Protein AF-A0A7R9V0V0-F1 (afdb_monomer_lite)

Foldseek 3Di:
DVVPDAAEDEAQDDDDPVVCVVCVVVRYHYDDHHALVPCLVVPLVDAAQEAEDEDDVNCVSNVVVCCVSHVNHDYHYHDDPVVVVVVVVVVVVVPPPPPPPPPPPPDDDDDDD

pLDDT: mean 75.21, std 15.31, range [38.81, 93.12]

Organism: NCBI:txid1486919

Secondary structure (DSSP, 8-state):
-TTS--EEE--SSPPPHHHHHHHHHTTEEEPPP--TTTHHHHHTTS--SEEEEESHHHHHHHHHHHHHH-TT-EEEEE---HHHHHHHHHHHHHHS-----TT----------

Radius of gyration: 23.69 Å; chains: 1; bounding box: 32×33×87 Å

Sequence (113 aa):
GEAGWSVDFQPLWPSDAQYVWQLAAAGVTPLQPGYPASWQADMRAADYALIFVARRYTFEVVADNVRAAWPRARVVYDTVDVHFLREARVAMMAAAPKVVDADTVLPGQGTDE

Structure (mmCIF, N/CA/C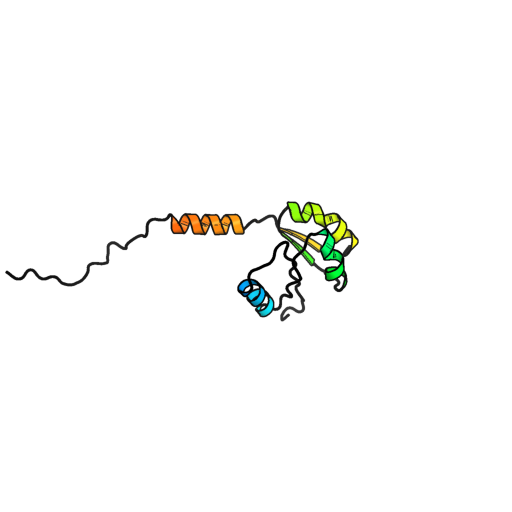/O backbone):
data_AF-A0A7R9V0V0-F1
#
_entry.id   AF-A0A7R9V0V0-F1
#
loop_
_atom_site.group_PDB
_atom_site.id
_atom_site.type_symbol
_atom_site.label_atom_id
_atom_site.label_alt_id
_atom_site.label_comp_id
_atom_site.label_asym_id
_atom_site.label_entity_id
_atom_site.label_seq_id
_atom_site.pdbx_PDB_ins_code
_atom_site.Cartn_x
_atom_site.Cartn_y
_atom_site.Cartn_z
_atom_site.occupancy
_atom_site.B_iso_or_equiv
_atom_site.auth_seq_id
_atom_site.auth_comp_id
_atom_site.auth_asym_id
_atom_site.auth_atom_id
_atom_site.pdbx_PDB_model_num
ATOM 1 N N . GLY A 1 1 ? -15.986 3.593 -4.769 1.00 50.88 1 GLY A N 1
ATOM 2 C CA . GLY A 1 1 ? -16.196 3.046 -6.125 1.00 50.88 1 GLY A CA 1
ATOM 3 C C . GLY A 1 1 ? -17.372 2.087 -6.134 1.00 50.88 1 GLY A C 1
ATOM 4 O O . GLY A 1 1 ? -17.881 1.786 -5.062 1.00 50.88 1 GLY A O 1
ATOM 5 N N . GLU A 1 2 ? -17.800 1.623 -7.313 1.00 54.22 2 GLU A N 1
ATOM 6 C CA . GLU A 1 2 ? -19.020 0.822 -7.587 1.00 54.22 2 GLU A CA 1
ATOM 7 C C . GLU A 1 2 ? -19.318 -0.350 -6.626 1.00 54.22 2 GLU A C 1
ATOM 9 O O . GLU A 1 2 ? -20.472 -0.737 -6.485 1.00 54.22 2 GLU A O 1
ATOM 14 N N . ALA A 1 3 ? -18.321 -0.881 -5.912 1.00 63.62 3 ALA A N 1
ATOM 15 C CA . ALA A 1 3 ? -18.486 -1.944 -4.913 1.00 63.62 3 ALA A CA 1
ATOM 16 C C . ALA A 1 3 ? -18.713 -1.451 -3.462 1.00 63.62 3 ALA A C 1
ATOM 18 O O . ALA A 1 3 ? -18.700 -2.257 -2.535 1.00 63.62 3 ALA A O 1
ATOM 19 N N . GLY A 1 4 ? -18.857 -0.140 -3.236 1.00 83.94 4 GLY A N 1
ATOM 20 C CA . GLY A 1 4 ? -18.963 0.468 -1.899 1.00 83.94 4 GLY A CA 1
ATOM 21 C C . GLY A 1 4 ? -17.623 0.670 -1.177 1.00 83.94 4 GLY A C 1
ATOM 22 O O . GLY A 1 4 ? -17.604 1.173 -0.059 1.00 83.94 4 GLY A O 1
ATOM 23 N N . TRP A 1 5 ? -16.506 0.326 -1.821 1.00 83.75 5 TRP A N 1
ATOM 24 C CA . TRP A 1 5 ? -15.154 0.465 -1.272 1.00 83.75 5 TRP A CA 1
ATOM 25 C C . TRP A 1 5 ? -14.397 1.620 -1.933 1.00 83.75 5 TRP A C 1
ATOM 27 O O . TRP A 1 5 ? -14.554 1.868 -3.135 1.00 83.75 5 TRP A O 1
ATOM 37 N N . SER A 1 6 ? -13.579 2.325 -1.154 1.00 87.00 6 SER A N 1
ATOM 38 C CA . SER A 1 6 ? -12.495 3.183 -1.645 1.00 87.00 6 SER A CA 1
ATOM 39 C C . SER A 1 6 ? -11.186 2.399 -1.616 1.00 87.00 6 SER A C 1
ATOM 41 O O . SER A 1 6 ? -10.983 1.554 -0.743 1.00 87.00 6 SER A O 1
ATOM 43 N N . VAL A 1 7 ? -10.319 2.651 -2.592 1.00 90.19 7 VAL A N 1
ATOM 44 C CA . VAL A 1 7 ? -9.028 1.973 -2.712 1.00 90.19 7 VAL A CA 1
ATOM 45 C C . VAL A 1 7 ? -7.959 3.032 -2.887 1.00 90.19 7 VAL A C 1
ATOM 47 O O . VAL A 1 7 ? -8.028 3.812 -3.833 1.00 90.19 7 VAL A O 1
ATOM 50 N N . ASP A 1 8 ? -6.961 3.004 -2.013 1.00 90.25 8 ASP A N 1
ATOM 51 C CA . ASP A 1 8 ? -5.797 3.877 -2.090 1.00 90.25 8 ASP A CA 1
ATOM 52 C C . ASP A 1 8 ? -4.565 3.035 -2.446 1.00 90.25 8 ASP A C 1
ATOM 54 O O . ASP A 1 8 ? -4.397 1.909 -1.966 1.00 90.25 8 ASP A O 1
ATOM 58 N N . PHE A 1 9 ? -3.716 3.556 -3.331 1.00 89.44 9 PHE A N 1
ATOM 59 C CA . PHE A 1 9 ? -2.515 2.879 -3.810 1.00 89.44 9 PHE A CA 1
ATOM 60 C C . PHE A 1 9 ? -1.272 3.688 -3.457 1.00 89.44 9 PHE A C 1
ATOM 62 O O . PHE A 1 9 ? -1.083 4.799 -3.949 1.00 89.44 9 PHE A O 1
ATOM 69 N N . GLN A 1 10 ? -0.411 3.101 -2.626 1.00 88.38 10 GLN A N 1
ATOM 70 C CA . GLN A 1 10 ? 0.813 3.713 -2.122 1.00 88.38 10 GLN A CA 1
ATOM 71 C C . GLN A 1 10 ? 2.045 3.055 -2.764 1.00 88.38 10 GLN A C 1
ATOM 73 O O . GLN A 1 10 ? 2.448 1.968 -2.340 1.00 88.38 10 GLN A O 1
ATOM 78 N N . PRO A 1 11 ? 2.667 3.675 -3.780 1.00 86.25 11 PRO A N 1
ATOM 79 C CA . PRO A 1 11 ? 3.869 3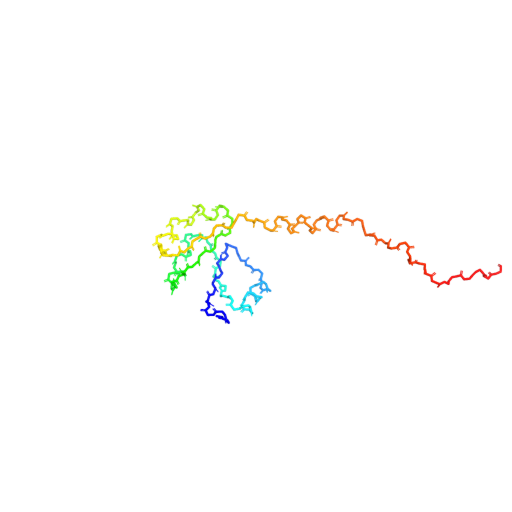.126 -4.387 1.00 86.25 11 PRO A CA 1
ATOM 80 C C . PRO A 1 11 ? 5.135 3.490 -3.591 1.00 86.25 11 PRO A C 1
ATOM 82 O O . PRO A 1 11 ? 5.198 4.509 -2.902 1.00 86.25 11 PRO A O 1
ATOM 85 N N . LEU A 1 12 ? 6.175 2.659 -3.722 1.00 83.94 12 LEU A N 1
ATOM 86 C CA . LEU A 1 12 ? 7.519 2.956 -3.202 1.00 83.94 12 LEU A CA 1
ATOM 87 C C . LEU A 1 12 ? 8.269 3.953 -4.100 1.00 83.94 12 LEU A C 1
ATOM 89 O O . LEU A 1 12 ? 9.019 4.794 -3.615 1.00 83.94 12 LEU A O 1
ATOM 93 N N . TRP A 1 13 ? 8.051 3.858 -5.411 1.00 83.81 13 TRP A N 1
ATOM 94 C CA . TRP A 1 13 ? 8.729 4.653 -6.432 1.00 83.81 13 TRP A CA 1
ATOM 95 C C . TRP A 1 13 ? 7.716 5.427 -7.273 1.00 83.81 13 TRP A C 1
ATOM 97 O O . TRP A 1 13 ? 6.566 4.991 -7.389 1.00 83.81 13 TRP A O 1
ATOM 107 N N . PRO A 1 14 ? 8.120 6.545 -7.899 1.00 85.06 14 PRO A N 1
ATOM 108 C CA . PRO A 1 14 ? 7.290 7.209 -8.892 1.00 85.06 14 PRO A CA 1
ATOM 109 C C . PRO A 1 14 ? 6.806 6.216 -9.948 1.00 85.06 14 PRO A C 1
ATOM 111 O O . PRO A 1 14 ? 7.578 5.407 -10.462 1.00 85.06 14 PRO A O 1
ATOM 114 N N . SER A 1 15 ? 5.512 6.268 -10.240 1.00 82.25 15 SER A N 1
ATOM 115 C CA . SER A 1 15 ? 4.905 5.483 -11.309 1.00 82.25 15 SER A CA 1
ATOM 116 C C . SER A 1 15 ? 4.777 6.325 -12.573 1.00 82.25 15 SER A C 1
ATOM 118 O O . SER A 1 15 ? 4.648 7.547 -12.496 1.00 82.25 15 SER A O 1
ATOM 120 N N . ASP A 1 16 ? 4.790 5.670 -13.731 1.00 87.00 16 ASP A N 1
ATOM 121 C CA . ASP A 1 16 ? 4.538 6.329 -15.011 1.00 87.00 16 ASP A CA 1
ATOM 122 C C . ASP A 1 16 ? 3.140 6.984 -15.051 1.00 87.00 16 ASP A C 1
ATOM 124 O O . ASP A 1 16 ? 2.176 6.476 -14.468 1.00 87.00 16 ASP A O 1
ATOM 128 N N . ALA A 1 17 ? 3.026 8.114 -15.754 1.00 84.50 17 ALA A N 1
ATOM 129 C CA . ALA A 1 17 ? 1.800 8.907 -15.811 1.00 84.50 17 ALA A CA 1
ATOM 130 C C . ALA A 1 17 ? 0.613 8.134 -16.412 1.00 84.50 17 ALA A C 1
ATOM 132 O O . ALA A 1 17 ? -0.517 8.289 -15.944 1.00 84.50 17 ALA A O 1
ATOM 133 N N . GLN A 1 18 ? 0.854 7.273 -17.406 1.00 87.69 18 GLN A N 1
ATOM 134 C CA . GLN A 1 18 ? -0.180 6.428 -17.998 1.00 87.69 18 GLN A CA 1
ATOM 135 C C . GLN A 1 18 ? -0.694 5.407 -16.981 1.00 87.69 18 GLN A C 1
ATOM 137 O O . GLN A 1 18 ? -1.902 5.193 -16.884 1.00 87.69 18 GLN A O 1
ATOM 142 N N . TYR A 1 19 ? 0.197 4.809 -16.191 1.00 86.56 19 TYR A N 1
ATOM 143 C CA . TYR A 1 19 ? -0.193 3.866 -15.142 1.00 86.56 19 TYR A CA 1
ATOM 144 C C . TYR A 1 19 ? -1.014 4.542 -14.036 1.00 86.56 19 TYR A C 1
ATOM 146 O O . TYR A 1 19 ? -2.066 4.039 -13.643 1.00 86.56 19 TYR A O 1
ATOM 154 N N . VAL A 1 20 ? -0.585 5.721 -13.577 1.00 87.81 20 VAL A N 1
ATOM 155 C CA . VAL A 1 20 ? -1.328 6.517 -12.583 1.00 87.81 20 VAL A CA 1
ATOM 156 C C . VAL A 1 20 ? -2.720 6.885 -13.104 1.00 87.81 20 VAL A C 1
ATOM 158 O O . VAL A 1 20 ? -3.705 6.765 -12.374 1.00 87.81 20 VAL A O 1
ATOM 161 N N . TRP A 1 21 ? -2.823 7.273 -14.377 1.00 89.44 21 TRP A N 1
ATOM 162 C CA . TRP A 1 21 ? -4.108 7.565 -15.008 1.00 89.44 21 TRP A CA 1
ATOM 163 C C . TRP A 1 21 ? -5.021 6.334 -15.064 1.00 89.44 21 TRP A C 1
ATOM 165 O O . TRP A 1 21 ? -6.206 6.441 -14.759 1.00 89.44 21 TRP A O 1
ATOM 175 N N . GLN A 1 22 ? -4.478 5.157 -15.392 1.00 91.75 22 GLN A N 1
ATOM 176 C CA . GLN A 1 22 ? -5.241 3.903 -15.416 1.00 91.75 22 GLN A CA 1
ATOM 177 C C . GLN A 1 22 ? -5.791 3.530 -14.033 1.00 91.75 22 GLN A C 1
ATOM 179 O O . GLN A 1 22 ? -6.936 3.093 -13.932 1.00 91.75 22 GLN A O 1
ATOM 184 N N . LEU A 1 23 ? -5.011 3.741 -12.968 1.00 90.50 23 LEU A N 1
ATOM 185 C CA . LEU A 1 23 ? -5.472 3.547 -11.591 1.00 90.50 23 LEU A CA 1
ATOM 186 C C . LEU A 1 23 ? -6.617 4.503 -11.240 1.00 90.50 23 LEU A C 1
ATOM 188 O O . LEU A 1 23 ? -7.662 4.064 -10.761 1.00 90.50 23 LEU A O 1
ATOM 192 N N . ALA A 1 24 ? -6.450 5.793 -11.537 1.00 89.69 24 ALA A N 1
ATOM 193 C CA . ALA A 1 24 ? -7.477 6.798 -11.278 1.00 89.69 24 ALA A CA 1
ATOM 194 C C . ALA A 1 24 ? -8.774 6.508 -12.053 1.00 89.69 24 ALA A C 1
ATOM 196 O O . ALA A 1 24 ? -9.863 6.578 -11.485 1.00 89.69 24 ALA A O 1
ATOM 197 N N . ALA A 1 25 ? -8.666 6.108 -13.325 1.00 90.38 25 ALA A N 1
ATOM 198 C CA . ALA A 1 25 ? -9.804 5.701 -14.149 1.00 90.38 25 ALA A CA 1
ATOM 199 C C . ALA A 1 25 ? -10.530 4.462 -13.590 1.00 90.38 25 ALA A C 1
ATOM 201 O O . ALA A 1 25 ? -11.735 4.321 -13.785 1.00 90.38 25 ALA A O 1
ATOM 202 N N . ALA A 1 26 ? -9.825 3.596 -12.856 1.00 89.94 26 ALA A N 1
ATOM 203 C CA . ALA A 1 26 ? -10.398 2.456 -12.140 1.00 89.94 26 ALA A CA 1
ATOM 204 C C . ALA A 1 26 ? -10.968 2.816 -10.749 1.00 89.94 26 ALA A C 1
ATOM 206 O O . ALA A 1 26 ? -11.410 1.932 -10.015 1.00 89.94 26 ALA A O 1
ATOM 207 N N . GLY A 1 27 ? -10.965 4.098 -10.364 1.00 89.94 27 GLY A N 1
ATOM 208 C CA . GLY A 1 27 ? -11.464 4.565 -9.068 1.00 89.94 27 GLY A CA 1
ATOM 209 C C . GLY A 1 27 ? -10.504 4.330 -7.898 1.00 89.94 27 GLY A C 1
ATOM 210 O O . GLY A 1 27 ? -10.948 4.334 -6.748 1.00 89.94 27 GLY A O 1
ATOM 211 N N . VAL A 1 28 ? -9.218 4.111 -8.184 1.00 91.12 28 VAL A N 1
ATOM 212 C CA . VAL A 1 28 ? -8.143 4.011 -7.189 1.00 91.12 28 VAL A CA 1
ATOM 213 C C . VAL A 1 28 ? -7.519 5.390 -6.979 1.00 91.12 28 VAL A C 1
ATOM 215 O O . VAL A 1 28 ? -7.205 6.072 -7.952 1.00 91.12 28 VAL A O 1
ATOM 218 N N . THR A 1 29 ? -7.286 5.788 -5.729 1.00 89.94 29 THR A N 1
ATOM 219 C CA . THR A 1 29 ? -6.558 7.018 -5.393 1.00 89.94 29 THR A CA 1
ATOM 220 C C . THR A 1 29 ? -5.055 6.732 -5.339 1.00 89.94 29 THR A C 1
ATOM 222 O O . THR A 1 29 ? -4.596 6.045 -4.423 1.00 89.94 29 THR A O 1
ATOM 225 N N . PRO A 1 30 ? -4.243 7.228 -6.285 1.00 87.62 30 PRO A N 1
ATOM 226 C CA . PRO A 1 30 ? -2.796 7.113 -6.184 1.00 87.62 30 PRO A CA 1
ATOM 227 C C . PRO A 1 30 ? -2.267 8.105 -5.137 1.00 87.62 30 PRO A C 1
ATOM 229 O O . PRO A 1 30 ? -2.469 9.314 -5.255 1.00 87.62 30 PRO A O 1
ATOM 232 N N . LEU A 1 31 ? -1.576 7.595 -4.118 1.00 87.00 31 LEU A N 1
ATOM 233 C CA . LEU A 1 31 ? -0.877 8.399 -3.116 1.00 87.00 31 LEU A CA 1
ATOM 234 C C . LEU A 1 31 ? 0.541 8.750 -3.589 1.00 87.00 31 LEU A C 1
ATOM 236 O O . LEU A 1 31 ? 1.081 8.143 -4.519 1.00 87.00 31 LEU A O 1
ATOM 240 N N . GLN A 1 32 ? 1.154 9.750 -2.951 1.00 82.81 32 GLN A N 1
ATOM 241 C CA . GLN A 1 32 ? 2.507 10.188 -3.297 1.00 82.81 32 GLN A CA 1
ATOM 242 C C . GLN A 1 32 ? 3.524 9.086 -2.998 1.00 82.81 32 GLN A C 1
ATOM 244 O O . GLN A 1 32 ? 3.492 8.542 -1.899 1.00 82.81 32 GLN A O 1
ATOM 249 N N . PRO A 1 33 ? 4.451 8.759 -3.914 1.00 85.62 33 PRO A N 1
ATOM 250 C CA . PRO A 1 33 ? 5.475 7.759 -3.649 1.00 85.62 33 PRO A CA 1
ATOM 251 C C . PRO A 1 33 ? 6.337 8.157 -2.448 1.00 85.62 33 PRO A C 1
ATOM 253 O O . PRO A 1 33 ? 6.633 9.332 -2.235 1.00 85.62 33 PRO A O 1
ATOM 256 N N . GLY A 1 34 ? 6.790 7.172 -1.680 1.00 83.38 34 GLY A N 1
ATOM 257 C CA . GLY A 1 34 ? 7.633 7.439 -0.520 1.00 83.38 34 GLY A CA 1
ATOM 258 C C . GLY A 1 34 ? 8.149 6.172 0.131 1.00 83.38 34 GLY A C 1
ATOM 259 O O . GLY A 1 34 ? 7.768 5.068 -0.251 1.00 83.38 34 GLY A O 1
ATOM 260 N N . TYR A 1 35 ? 8.999 6.332 1.140 1.00 80.12 35 TYR A N 1
ATOM 261 C CA . TYR A 1 35 ? 9.441 5.204 1.950 1.00 80.12 35 TYR A CA 1
ATOM 262 C C . TYR A 1 35 ? 8.360 4.816 2.969 1.00 80.12 35 TYR A C 1
ATOM 264 O O . TYR A 1 35 ? 7.692 5.696 3.501 1.00 80.12 35 TYR A O 1
ATOM 272 N N . PRO A 1 36 ? 8.257 3.531 3.344 1.00 74.12 36 PRO A N 1
ATOM 273 C CA . PRO A 1 36 ? 7.428 3.032 4.442 1.00 74.12 36 PRO A CA 1
ATOM 274 C C . PRO A 1 36 ? 7.227 3.948 5.654 1.00 74.12 36 PRO A C 1
ATOM 276 O O . PRO A 1 36 ? 6.118 4.087 6.166 1.00 74.12 36 PRO A O 1
ATOM 279 N N . ALA A 1 37 ? 8.305 4.583 6.119 1.00 69.69 37 ALA A N 1
ATOM 280 C CA . ALA A 1 37 ? 8.280 5.466 7.277 1.00 69.69 37 ALA A CA 1
ATOM 281 C C . ALA A 1 37 ? 7.454 6.748 7.055 1.00 69.69 37 ALA A C 1
ATOM 283 O O . ALA A 1 37 ? 6.896 7.274 8.014 1.00 69.69 37 ALA A O 1
ATOM 284 N N . SER A 1 38 ? 7.353 7.246 5.817 1.00 70.88 38 SER A N 1
ATOM 285 C CA . SER A 1 38 ? 6.618 8.474 5.490 1.00 70.88 38 SER A CA 1
ATOM 286 C C . SER A 1 38 ? 5.125 8.246 5.250 1.00 70.88 38 SER A C 1
ATOM 288 O O . SER A 1 38 ? 4.356 9.196 5.330 1.00 70.88 38 SER A O 1
ATOM 290 N N . TRP A 1 39 ? 4.686 7.005 5.018 1.00 75.19 39 TRP A N 1
ATOM 2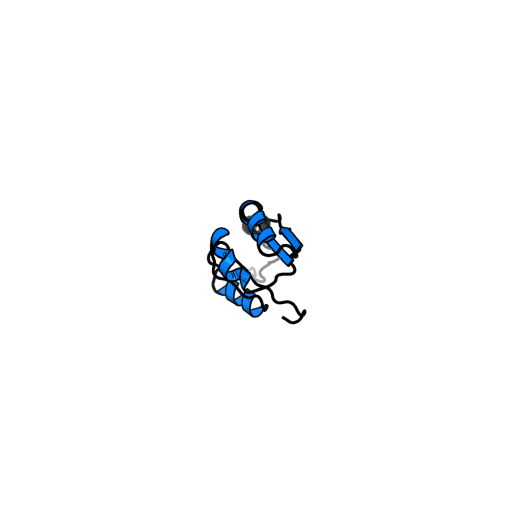91 C CA . TRP A 1 39 ? 3.294 6.710 4.649 1.00 75.19 39 TRP A CA 1
ATOM 292 C C . TRP A 1 39 ? 2.288 6.935 5.780 1.00 75.19 39 TRP A C 1
ATOM 294 O O . TRP A 1 39 ? 1.096 7.087 5.534 1.00 75.19 39 TRP A O 1
ATOM 304 N N . GLN A 1 40 ? 2.737 6.990 7.036 1.00 67.25 40 GLN A N 1
ATOM 305 C CA . GLN A 1 40 ? 1.820 7.100 8.172 1.00 67.25 40 GLN A CA 1
ATOM 306 C C . GLN A 1 40 ? 0.974 8.378 8.152 1.00 67.25 40 GLN A C 1
ATOM 308 O O . GLN A 1 40 ? -0.167 8.337 8.601 1.00 67.25 40 GLN A O 1
ATOM 313 N N . ALA A 1 41 ? 1.515 9.504 7.684 1.00 66.38 41 ALA A N 1
ATOM 314 C CA . ALA A 1 41 ? 0.783 10.770 7.680 1.00 66.38 41 ALA A CA 1
ATOM 315 C C . ALA A 1 41 ? -0.356 10.755 6.647 1.00 66.38 41 ALA A C 1
ATOM 317 O O . ALA A 1 41 ? -1.485 11.101 6.986 1.00 66.38 41 ALA A O 1
ATOM 318 N N . ASP A 1 42 ? -0.073 10.263 5.438 1.00 65.12 42 ASP A N 1
ATOM 319 C CA . ASP A 1 42 ? -1.038 10.196 4.335 1.00 65.12 42 ASP A CA 1
ATOM 320 C C . ASP A 1 42 ? -2.104 9.120 4.574 1.00 65.12 42 ASP A C 1
ATOM 322 O O . ASP A 1 42 ? -3.280 9.304 4.270 1.00 65.12 42 ASP A O 1
ATOM 326 N N . MET A 1 43 ? -1.719 8.003 5.193 1.00 63.84 43 MET A N 1
ATOM 327 C CA . MET A 1 43 ? -2.627 6.886 5.425 1.00 63.84 43 MET A CA 1
ATOM 328 C C . MET A 1 43 ? -3.550 7.088 6.646 1.00 63.84 43 MET A C 1
ATOM 330 O O . MET A 1 43 ? -4.626 6.497 6.691 1.00 63.84 43 MET A O 1
ATOM 334 N N . ARG A 1 44 ? -3.175 7.901 7.649 1.00 62.16 44 ARG A N 1
ATOM 335 C CA . ARG A 1 44 ? -3.978 8.122 8.880 1.00 62.16 44 ARG A CA 1
ATOM 336 C C . ARG A 1 44 ? -5.272 8.911 8.657 1.00 62.16 44 ARG A C 1
ATOM 338 O O . ARG A 1 44 ? -6.099 8.964 9.563 1.00 62.16 44 ARG A O 1
ATOM 345 N N . ALA A 1 45 ? -5.461 9.509 7.482 1.00 63.28 45 ALA A N 1
ATOM 346 C CA . ALA A 1 45 ? -6.711 10.172 7.121 1.00 63.28 45 ALA A CA 1
ATOM 347 C C . ALA A 1 45 ? -7.865 9.181 6.851 1.00 63.28 45 ALA A C 1
ATOM 349 O O . ALA A 1 45 ? -9.021 9.600 6.812 1.00 63.28 45 ALA A O 1
ATOM 350 N N . ALA A 1 46 ? -7.567 7.884 6.697 1.00 71.12 46 ALA A N 1
ATOM 351 C CA . ALA A 1 46 ? -8.533 6.841 6.370 1.00 71.12 46 ALA A CA 1
ATOM 352 C C . ALA A 1 46 ? -8.473 5.652 7.350 1.00 71.12 46 ALA A C 1
ATOM 354 O O . ALA A 1 46 ? -7.412 5.286 7.866 1.00 71.12 46 ALA A O 1
ATOM 355 N N . ASP A 1 47 ? -9.631 5.031 7.592 1.00 83.19 47 ASP A N 1
ATOM 356 C CA . ASP A 1 47 ? -9.746 3.780 8.349 1.00 83.19 47 ASP A CA 1
ATOM 357 C C . ASP A 1 47 ? -9.854 2.600 7.376 1.00 83.19 47 ASP A C 1
ATOM 359 O O . ASP A 1 47 ? -10.897 2.365 6.760 1.00 83.19 47 ASP A O 1
ATOM 363 N N . TYR A 1 48 ? -8.750 1.876 7.191 1.00 87.75 48 TYR A N 1
ATOM 364 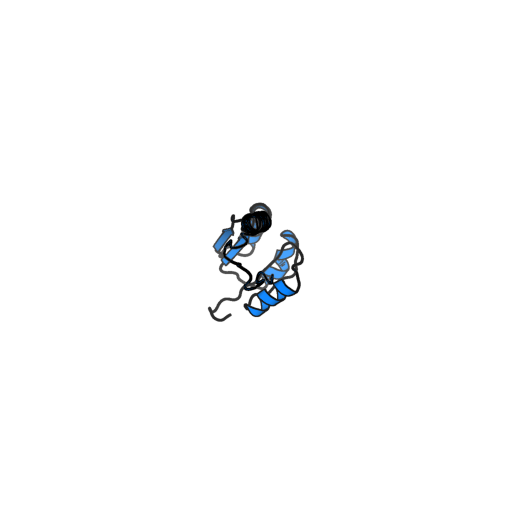C CA . TYR A 1 48 ? -8.702 0.752 6.262 1.00 87.75 48 TYR A CA 1
ATOM 365 C C . TYR A 1 48 ? -9.202 -0.535 6.919 1.00 87.75 48 TYR A C 1
ATOM 367 O O . TYR A 1 48 ? -8.653 -1.013 7.910 1.00 87.75 48 TYR A O 1
ATOM 375 N N . ALA A 1 49 ? -10.188 -1.184 6.299 1.00 90.44 49 ALA A N 1
ATOM 376 C CA . ALA A 1 49 ? -10.608 -2.529 6.698 1.00 90.44 49 ALA A CA 1
ATOM 377 C C . ALA A 1 49 ? -9.624 -3.623 6.233 1.00 90.44 49 ALA A C 1
ATOM 379 O O . ALA A 1 49 ? -9.573 -4.713 6.815 1.00 90.44 49 ALA A O 1
ATOM 380 N N . LEU A 1 50 ? -8.859 -3.348 5.172 1.00 91.19 50 LEU A N 1
ATOM 381 C CA . LEU A 1 50 ? -7.990 -4.301 4.490 1.00 91.19 50 LEU A CA 1
ATOM 382 C C . LEU A 1 50 ? -6.770 -3.588 3.901 1.00 91.19 50 LEU A C 1
ATOM 384 O O . LEU A 1 50 ? -6.908 -2.554 3.256 1.00 91.19 50 LEU A O 1
ATOM 388 N N . ILE A 1 51 ? -5.589 -4.165 4.112 1.00 90.62 51 ILE A N 1
ATOM 389 C CA . ILE A 1 51 ? -4.307 -3.654 3.625 1.00 90.62 51 ILE A CA 1
ATOM 390 C C . ILE A 1 51 ? -3.589 -4.786 2.897 1.00 90.62 51 ILE A C 1
ATOM 392 O O . ILE A 1 51 ? -3.376 -5.857 3.467 1.00 90.62 51 ILE A O 1
ATOM 396 N N . PHE A 1 52 ? -3.197 -4.534 1.650 1.00 91.81 52 PHE A N 1
ATOM 397 C CA . PHE A 1 52 ? -2.342 -5.427 0.875 1.00 91.81 52 PHE A CA 1
ATOM 398 C C . PHE A 1 52 ? -0.926 -4.870 0.840 1.00 91.81 52 PHE A C 1
ATOM 400 O O . PHE A 1 52 ? -0.723 -3.719 0.458 1.00 91.81 52 PHE A O 1
ATOM 407 N N . VAL A 1 53 ? 0.054 -5.691 1.210 1.00 89.06 53 VAL A N 1
ATOM 408 C CA . VAL A 1 53 ? 1.469 -5.339 1.072 1.00 89.06 53 VAL A CA 1
ATOM 409 C C . VAL A 1 53 ? 2.113 -6.299 0.092 1.00 89.06 53 VAL A C 1
ATOM 411 O O . VAL A 1 53 ? 2.233 -7.492 0.368 1.00 89.06 53 VAL A O 1
ATOM 414 N N . ALA A 1 54 ? 2.520 -5.763 -1.053 1.00 85.38 54 ALA A N 1
ATOM 415 C CA . ALA A 1 54 ? 3.289 -6.498 -2.041 1.00 85.38 54 ALA A CA 1
ATOM 416 C C . ALA A 1 54 ? 4.776 -6.479 -1.668 1.00 85.38 54 ALA A C 1
ATOM 418 O O . ALA A 1 54 ? 5.306 -5.438 -1.277 1.00 85.38 54 ALA A O 1
ATOM 419 N N . ARG A 1 55 ? 5.454 -7.613 -1.877 1.00 81.12 55 ARG A N 1
ATOM 420 C CA . ARG A 1 55 ? 6.889 -7.851 -1.615 1.00 81.12 55 ARG A CA 1
ATOM 421 C C . ARG A 1 55 ? 7.264 -7.973 -0.137 1.00 81.12 55 ARG A C 1
ATOM 423 O O . ARG A 1 55 ? 6.917 -7.155 0.714 1.00 81.12 55 ARG A O 1
ATOM 430 N N . ARG A 1 56 ? 8.084 -8.990 0.142 1.00 81.81 56 ARG A N 1
ATOM 431 C CA . ARG A 1 56 ? 8.555 -9.348 1.489 1.00 81.81 56 ARG A CA 1
ATOM 432 C C . ARG A 1 56 ? 9.237 -8.206 2.215 1.00 81.81 56 ARG A C 1
ATOM 434 O O . ARG A 1 56 ? 8.893 -7.903 3.350 1.00 81.81 56 ARG A O 1
ATOM 441 N N . TYR A 1 57 ? 10.185 -7.579 1.531 1.00 80.94 57 TYR A N 1
ATOM 442 C CA . TYR A 1 57 ? 11.019 -6.534 2.107 1.00 80.94 57 TYR A CA 1
ATOM 443 C C . TYR A 1 57 ? 10.193 -5.328 2.552 1.00 80.94 57 TYR A C 1
ATOM 445 O O . TYR A 1 57 ? 10.453 -4.762 3.606 1.00 80.94 57 TYR A O 1
ATOM 453 N N . THR A 1 58 ? 9.159 -4.959 1.793 1.00 83.38 58 THR A N 1
ATOM 454 C CA . THR A 1 58 ? 8.255 -3.878 2.191 1.00 83.38 58 THR A CA 1
ATOM 455 C C . THR A 1 58 ? 7.453 -4.275 3.423 1.00 83.38 58 THR A C 1
ATOM 457 O O . THR A 1 58 ? 7.377 -3.490 4.364 1.00 83.38 58 THR A O 1
ATOM 460 N N . PHE A 1 59 ? 6.912 -5.498 3.450 1.00 86.75 59 PHE A N 1
ATOM 461 C CA . PHE A 1 59 ? 6.151 -6.010 4.590 1.00 86.75 59 PHE A CA 1
ATOM 462 C C . PHE A 1 59 ? 6.961 -6.012 5.889 1.00 86.75 59 PHE A C 1
ATOM 464 O O . PHE A 1 59 ? 6.482 -5.490 6.893 1.00 86.75 59 PHE A O 1
ATOM 471 N N . GLU A 1 60 ? 8.195 -6.516 5.861 1.00 86.81 60 GLU A N 1
ATOM 472 C CA . GLU A 1 60 ? 9.078 -6.556 7.036 1.00 86.81 60 GLU A CA 1
ATOM 473 C C . GLU A 1 60 ? 9.361 -5.156 7.612 1.00 86.81 60 GLU A C 1
ATOM 475 O O . GLU A 1 60 ? 9.512 -5.014 8.820 1.00 86.81 60 GLU A O 1
ATOM 480 N N . VAL A 1 61 ? 9.362 -4.109 6.778 1.00 85.25 61 VAL A N 1
ATOM 481 C CA . VAL A 1 61 ? 9.580 -2.719 7.220 1.00 85.25 61 VAL A CA 1
ATOM 482 C C . VAL A 1 61 ? 8.306 -2.069 7.776 1.00 85.25 61 VAL A C 1
ATOM 484 O O . VAL A 1 61 ? 8.381 -1.219 8.663 1.00 85.25 61 VAL A O 1
ATOM 487 N N . VAL A 1 62 ? 7.126 -2.421 7.253 1.00 83.12 62 VAL A N 1
ATOM 488 C CA . VAL A 1 62 ? 5.867 -1.722 7.584 1.00 83.12 62 VAL A CA 1
ATOM 489 C C . VAL A 1 62 ? 5.003 -2.444 8.609 1.00 83.12 62 VAL A C 1
ATOM 491 O O . VAL A 1 62 ? 4.102 -1.808 9.148 1.00 83.12 62 VAL A O 1
ATOM 494 N N . ALA A 1 63 ? 5.219 -3.738 8.864 1.00 86.94 63 ALA A N 1
ATOM 495 C CA . ALA A 1 63 ? 4.268 -4.585 9.591 1.00 86.94 63 ALA A CA 1
ATOM 496 C C . ALA A 1 63 ? 3.855 -4.008 10.955 1.00 86.94 63 ALA A C 1
ATOM 498 O O . ALA A 1 63 ? 2.658 -3.885 11.232 1.00 86.94 63 ALA A O 1
ATOM 499 N N . ASP A 1 64 ? 4.827 -3.587 11.766 1.00 86.62 64 ASP A N 1
ATOM 500 C CA . ASP A 1 64 ? 4.570 -3.027 13.098 1.00 86.62 64 ASP A CA 1
ATOM 501 C C . ASP A 1 64 ? 3.835 -1.686 13.017 1.00 86.62 64 ASP A C 1
ATOM 503 O O . ASP A 1 64 ? 2.859 -1.456 13.732 1.00 86.62 64 ASP A O 1
ATOM 507 N N . ASN A 1 65 ? 4.238 -0.826 12.078 1.00 83.56 65 ASN A N 1
ATOM 508 C CA . ASN A 1 65 ? 3.607 0.474 11.850 1.00 83.56 65 ASN A CA 1
ATOM 509 C C . ASN A 1 65 ? 2.159 0.328 11.370 1.00 83.56 65 ASN A C 1
ATOM 511 O O . ASN A 1 65 ? 1.269 1.018 11.863 1.00 83.56 65 ASN A O 1
ATOM 515 N N . VAL A 1 66 ? 1.912 -0.599 10.441 1.00 84.62 66 VAL A N 1
ATOM 516 C CA . VAL A 1 66 ? 0.575 -0.928 9.935 1.00 84.62 66 VAL A CA 1
ATOM 517 C C . VAL A 1 66 ? -0.301 -1.461 11.062 1.00 84.62 66 VAL A C 1
ATOM 519 O O . VAL A 1 66 ? -1.442 -1.026 11.206 1.00 84.62 66 VAL A O 1
ATOM 522 N N . ARG A 1 67 ? 0.221 -2.366 11.899 1.00 87.19 67 ARG A N 1
ATOM 523 C CA . ARG A 1 67 ? -0.549 -2.935 13.010 1.00 87.19 67 ARG A CA 1
ATOM 524 C C . ARG A 1 67 ? -0.847 -1.901 14.097 1.00 87.19 67 ARG A C 1
ATOM 526 O O . ARG A 1 67 ? -1.931 -1.946 14.674 1.00 87.19 67 ARG A O 1
ATOM 533 N N . ALA A 1 68 ? 0.075 -0.975 14.356 1.00 84.62 68 ALA A N 1
ATOM 534 C CA . ALA A 1 68 ? -0.125 0.117 15.302 1.00 84.62 68 ALA A CA 1
ATOM 535 C C . ALA A 1 68 ? -1.135 1.161 14.793 1.00 84.62 68 ALA A C 1
ATOM 537 O O . ALA A 1 68 ? -1.934 1.667 15.577 1.00 84.62 68 ALA A O 1
ATOM 538 N N . ALA A 1 69 ? -1.111 1.482 13.495 1.00 82.38 69 ALA A N 1
ATOM 539 C CA . ALA A 1 69 ? -2.005 2.470 12.893 1.00 82.38 69 ALA A CA 1
ATOM 540 C C . ALA A 1 69 ? -3.421 1.924 12.638 1.00 82.38 69 ALA A C 1
ATOM 542 O O . ALA A 1 69 ? -4.392 2.613 12.941 1.00 82.38 69 ALA A O 1
ATOM 543 N N . TRP A 1 70 ? -3.546 0.683 12.150 1.00 86.94 70 TRP A N 1
ATOM 544 C CA . TRP A 1 70 ? -4.832 0.034 11.861 1.00 86.94 70 TRP A CA 1
ATOM 545 C C . TRP A 1 70 ? -4.920 -1.340 12.532 1.00 86.94 70 TRP A C 1
ATOM 547 O O . TRP A 1 70 ? -4.839 -2.383 11.875 1.00 86.94 70 TRP A O 1
ATOM 557 N N . PRO A 1 71 ? -5.140 -1.387 13.857 1.00 88.19 71 PRO A N 1
ATOM 558 C CA . PRO A 1 71 ? -5.175 -2.648 14.596 1.00 88.19 71 PRO A CA 1
ATOM 559 C C . PRO A 1 71 ? -6.293 -3.586 14.121 1.00 88.19 71 PRO A C 1
ATOM 561 O O . PRO A 1 71 ? -6.158 -4.806 14.222 1.00 88.19 71 PRO A O 1
ATOM 564 N N . ARG A 1 72 ? -7.377 -3.025 13.567 1.00 90.12 72 ARG A N 1
ATOM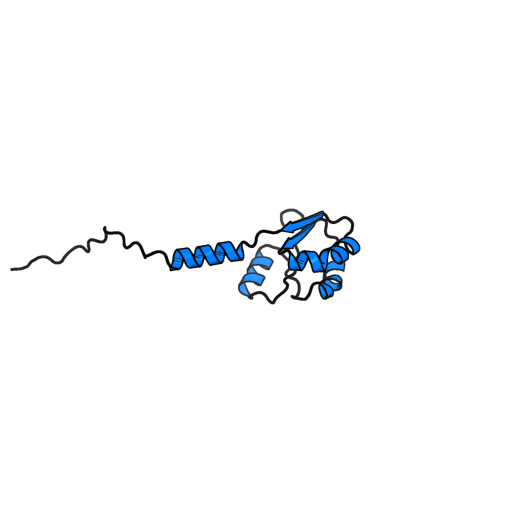 565 C CA . ARG A 1 72 ? -8.541 -3.765 13.058 1.00 90.12 72 ARG A CA 1
ATOM 566 C C . ARG A 1 72 ? -8.425 -4.173 11.588 1.00 90.12 72 ARG A C 1
ATOM 568 O O . ARG A 1 72 ? -9.226 -4.998 11.149 1.00 90.12 72 ARG A O 1
ATOM 575 N N . ALA A 1 73 ? -7.455 -3.636 10.846 1.00 90.94 73 ALA A N 1
ATOM 576 C CA . ALA A 1 73 ? -7.274 -3.984 9.445 1.00 90.94 73 ALA A CA 1
ATOM 577 C C . ALA A 1 73 ? -6.856 -5.450 9.303 1.00 90.94 73 ALA A C 1
ATOM 579 O O . ALA A 1 73 ? -5.963 -5.958 10.002 1.00 90.94 73 ALA A O 1
ATOM 580 N N . ARG A 1 74 ? -7.471 -6.133 8.337 1.00 93.12 74 ARG A N 1
ATOM 581 C CA . ARG A 1 74 ? -6.923 -7.384 7.813 1.00 93.12 74 ARG A CA 1
ATOM 582 C C . ARG A 1 74 ? -5.698 -7.035 6.978 1.00 93.12 74 ARG A C 1
ATOM 584 O O . ARG A 1 74 ? -5.763 -6.138 6.148 1.00 93.12 74 ARG A O 1
ATOM 591 N N . VAL A 1 75 ? -4.590 -7.734 7.195 1.00 90.12 75 VAL A N 1
ATOM 592 C CA . VAL A 1 75 ? -3.357 -7.507 6.433 1.00 90.12 75 VAL A CA 1
ATOM 593 C C . VAL A 1 75 ? -3.097 -8.742 5.592 1.00 90.12 75 VAL A C 1
ATOM 595 O O . VAL A 1 75 ? -2.947 -9.836 6.134 1.00 90.12 75 VAL A O 1
ATOM 598 N N . VAL A 1 76 ? -3.084 -8.563 4.275 1.00 90.75 76 VAL A N 1
ATOM 599 C CA . VAL A 1 76 ? -2.741 -9.603 3.311 1.00 90.75 76 VAL A CA 1
ATOM 600 C C . VAL A 1 76 ? -1.352 -9.304 2.783 1.00 90.75 76 VAL A C 1
ATOM 602 O O . VAL A 1 76 ? -1.074 -8.224 2.263 1.00 90.75 76 VAL A O 1
ATOM 605 N N . TYR A 1 77 ? -0.475 -10.281 2.939 1.00 86.94 77 TYR A N 1
ATOM 606 C CA . TYR A 1 77 ? 0.871 -10.213 2.418 1.00 86.94 77 TYR A CA 1
ATOM 607 C C . TYR A 1 77 ? 0.917 -10.942 1.072 1.00 86.94 77 TYR A C 1
ATOM 609 O O . TYR A 1 77 ? 0.698 -12.153 1.011 1.00 86.94 77 TYR A O 1
ATOM 617 N N . ASP A 1 78 ? 1.162 -10.187 0.001 1.00 82.69 78 ASP A N 1
ATOM 618 C CA . ASP A 1 78 ? 1.285 -10.721 -1.350 1.00 82.69 78 ASP A CA 1
ATOM 619 C C . ASP A 1 78 ? 2.758 -10.996 -1.675 1.00 82.69 78 ASP A C 1
ATOM 621 O O . ASP A 1 78 ? 3.601 -10.095 -1.775 1.00 82.69 78 ASP A O 1
ATOM 625 N N . THR A 1 79 ? 3.058 -12.286 -1.806 1.00 70.06 79 THR A N 1
ATOM 626 C CA . THR A 1 79 ? 4.399 -12.795 -2.116 1.00 70.06 79 THR A CA 1
ATOM 627 C C . THR A 1 79 ? 4.653 -12.926 -3.611 1.00 70.06 79 THR A C 1
ATOM 629 O O . THR A 1 79 ? 5.784 -13.212 -4.006 1.00 70.06 79 THR A O 1
ATOM 632 N N . VAL A 1 80 ? 3.627 -12.748 -4.447 1.00 63.22 80 VAL A N 1
ATOM 633 C CA . VAL A 1 80 ? 3.725 -13.055 -5.867 1.00 63.22 80 VAL A CA 1
ATOM 634 C C . VAL A 1 80 ? 4.353 -11.876 -6.598 1.00 63.22 80 VAL A C 1
ATOM 636 O O . VAL A 1 80 ? 3.711 -10.877 -6.914 1.00 63.22 80 VAL A O 1
ATOM 639 N N . ASP A 1 81 ? 5.634 -12.015 -6.933 1.00 63.62 81 ASP A N 1
ATOM 640 C CA . ASP A 1 81 ? 6.282 -11.117 -7.881 1.00 63.62 81 ASP A CA 1
ATOM 641 C C . ASP A 1 81 ? 5.878 -11.487 -9.316 1.00 63.62 81 ASP A C 1
ATOM 643 O O . ASP A 1 81 ? 6.599 -12.159 -10.057 1.00 63.62 81 ASP A O 1
ATOM 647 N N . VAL A 1 82 ? 4.677 -11.064 -9.720 1.00 60.00 82 VAL A N 1
ATOM 648 C CA . VAL A 1 82 ? 4.199 -11.259 -11.097 1.00 60.00 82 VAL A CA 1
ATOM 649 C C . VAL A 1 82 ? 5.040 -10.442 -12.086 1.00 60.00 82 VAL A C 1
ATOM 651 O O . VAL A 1 82 ? 5.036 -10.767 -13.269 1.00 60.00 82 VAL A O 1
ATOM 654 N N . HIS A 1 83 ? 5.793 -9.420 -11.647 1.00 62.22 83 HIS A N 1
ATOM 655 C CA . HIS A 1 83 ? 6.691 -8.691 -12.551 1.00 62.22 83 HIS A CA 1
ATOM 656 C C . HIS A 1 83 ? 7.797 -9.605 -13.062 1.00 62.22 83 HIS A C 1
ATOM 658 O O . HIS A 1 83 ? 7.997 -9.656 -14.271 1.00 62.22 83 HIS A O 1
ATOM 664 N N . PHE A 1 84 ? 8.402 -10.421 -12.194 1.00 61.22 84 PHE A N 1
ATOM 665 C CA . PHE A 1 84 ? 9.365 -11.432 -12.635 1.00 61.22 84 PHE A CA 1
ATOM 666 C C . PHE A 1 84 ? 8.751 -12.391 -13.664 1.00 61.22 84 PHE A C 1
ATOM 668 O O . PHE A 1 84 ? 9.336 -12.636 -14.714 1.00 61.22 84 PHE A O 1
ATOM 675 N N . LEU A 1 85 ? 7.537 -12.894 -13.414 1.00 66.12 85 LEU A N 1
ATOM 676 C CA . LEU A 1 85 ? 6.867 -13.810 -14.345 1.00 66.12 85 LEU A CA 1
ATOM 677 C C . LEU A 1 85 ? 6.451 -13.130 -15.656 1.00 66.12 85 LEU A C 1
ATOM 679 O O . LEU A 1 85 ? 6.473 -13.761 -16.713 1.00 66.12 85 LEU A O 1
ATOM 683 N N . ARG A 1 86 ? 6.075 -11.850 -15.610 1.00 66.50 86 ARG A N 1
ATOM 684 C CA . ARG A 1 86 ? 5.683 -11.064 -16.782 1.00 66.50 86 ARG A CA 1
ATOM 685 C C . ARG A 1 86 ? 6.895 -10.703 -17.630 1.00 66.50 86 ARG A C 1
ATOM 687 O O . ARG A 1 86 ? 6.831 -10.873 -18.841 1.00 66.50 86 ARG A O 1
ATOM 694 N N . GLU A 1 87 ? 7.990 -10.270 -17.015 1.00 66.75 87 GLU A N 1
ATOM 695 C CA . GLU A 1 87 ? 9.265 -10.016 -17.688 1.00 66.75 87 GLU A CA 1
ATOM 696 C C . GLU A 1 87 ? 9.850 -11.305 -18.263 1.00 66.75 87 GLU A C 1
ATOM 698 O O . GLU A 1 87 ? 10.222 -11.328 -19.433 1.00 66.75 87 GLU A O 1
ATOM 703 N N . ALA A 1 88 ? 9.829 -12.407 -17.505 1.00 73.12 88 ALA A N 1
ATOM 704 C CA . ALA A 1 88 ? 10.235 -13.720 -17.997 1.00 73.12 88 ALA A CA 1
ATOM 705 C C . ALA A 1 88 ? 9.376 -14.155 -19.190 1.00 73.12 88 ALA A C 1
ATOM 707 O O . ALA A 1 88 ? 9.912 -14.582 -20.208 1.00 73.12 88 ALA A O 1
ATOM 708 N N . ARG A 1 89 ? 8.050 -13.981 -19.123 1.00 75.75 89 ARG A N 1
ATOM 709 C CA . ARG A 1 89 ? 7.157 -14.277 -20.249 1.00 75.75 89 ARG A CA 1
ATOM 710 C C . ARG A 1 89 ? 7.454 -13.398 -21.462 1.00 75.75 89 ARG A C 1
ATOM 712 O O . ARG A 1 89 ? 7.492 -13.916 -22.570 1.00 75.75 89 ARG A O 1
ATOM 719 N N . VAL A 1 90 ? 7.668 -12.098 -21.277 1.00 75.88 90 VAL A N 1
ATOM 720 C CA . VAL A 1 90 ? 8.003 -11.172 -22.371 1.00 75.88 90 VAL A CA 1
ATOM 721 C C . VAL A 1 90 ? 9.346 -11.540 -23.000 1.00 75.88 90 VAL A C 1
ATOM 723 O O . VAL A 1 90 ? 9.430 -11.621 -24.221 1.00 75.88 90 VAL A O 1
ATOM 726 N N . ALA A 1 91 ? 10.364 -11.850 -22.195 1.00 71.00 91 ALA A N 1
ATOM 727 C CA . ALA A 1 91 ? 11.662 -12.317 -22.674 1.00 71.00 91 ALA A CA 1
ATOM 728 C C . ALA A 1 91 ? 11.544 -13.650 -23.431 1.00 71.00 91 ALA A C 1
ATOM 730 O O . ALA A 1 91 ? 12.096 -13.790 -24.519 1.00 71.00 91 ALA A O 1
ATOM 731 N N . MET A 1 92 ? 10.767 -14.606 -22.911 1.00 74.06 92 MET A N 1
ATOM 732 C CA . MET A 1 92 ? 10.498 -15.880 -23.584 1.00 74.06 92 MET A CA 1
ATOM 733 C C . MET A 1 92 ? 9.730 -15.693 -24.899 1.00 74.06 92 MET A C 1
ATOM 735 O O . MET A 1 92 ? 10.009 -16.397 -25.863 1.00 74.06 92 MET A O 1
ATOM 739 N N . MET A 1 93 ? 8.793 -14.741 -24.974 1.00 75.06 93 MET A N 1
ATOM 740 C CA . MET A 1 93 ? 8.058 -14.436 -26.209 1.00 75.06 93 MET A CA 1
ATOM 741 C C . MET A 1 93 ? 8.897 -13.652 -27.227 1.00 75.06 93 MET A C 1
ATOM 743 O O . MET A 1 93 ? 8.704 -13.838 -28.423 1.00 75.06 93 MET A O 1
ATOM 747 N N . ALA A 1 94 ? 9.837 -12.815 -26.781 1.00 72.75 94 ALA A N 1
ATOM 748 C CA . ALA A 1 94 ? 10.779 -12.115 -27.656 1.00 72.75 94 ALA A CA 1
ATOM 749 C C . ALA A 1 94 ? 11.887 -13.040 -28.195 1.00 72.75 94 ALA A C 1
ATOM 751 O O . ALA A 1 94 ? 12.381 -12.825 -29.298 1.00 72.75 94 ALA A O 1
ATOM 752 N N . ALA A 1 95 ? 12.264 -14.067 -27.427 1.00 61.06 95 ALA A N 1
ATOM 753 C CA . ALA A 1 95 ? 13.241 -15.083 -27.822 1.00 61.06 95 ALA A CA 1
ATOM 754 C C . ALA A 1 95 ? 12.626 -16.260 -28.601 1.00 61.06 95 ALA A C 1
ATOM 756 O O . ALA A 1 95 ? 13.363 -17.070 -29.165 1.00 61.06 95 ALA A O 1
ATOM 757 N N . ALA A 1 96 ? 11.295 -16.380 -28.640 1.00 55.12 96 ALA A N 1
ATOM 758 C CA . ALA A 1 96 ? 10.632 -17.379 -29.464 1.00 55.12 96 ALA A CA 1
ATOM 759 C C . ALA A 1 96 ? 10.873 -17.046 -30.949 1.00 55.12 96 ALA A C 1
ATOM 761 O O . ALA A 1 96 ? 10.609 -15.912 -31.364 1.00 55.12 96 ALA A O 1
ATOM 762 N N . PRO A 1 97 ? 11.369 -17.992 -31.771 1.00 52.59 97 PRO A N 1
ATOM 763 C CA . PRO A 1 97 ? 11.498 -17.759 -33.199 1.00 52.59 97 PRO A CA 1
ATOM 764 C C . PRO A 1 97 ? 10.118 -17.397 -33.740 1.00 52.59 97 PRO A C 1
ATOM 766 O O . PRO A 1 97 ? 9.130 -18.076 -33.454 1.00 52.59 97 PRO A O 1
ATOM 769 N N . LYS A 1 98 ? 10.051 -16.299 -34.496 1.00 52.38 98 LYS A N 1
ATOM 770 C CA . LYS A 1 98 ? 8.850 -15.913 -35.229 1.00 52.38 98 LYS A CA 1
ATOM 771 C C . LYS A 1 98 ? 8.489 -17.111 -36.103 1.00 52.38 98 LYS A C 1
ATOM 773 O O . LYS A 1 98 ? 9.199 -17.387 -37.067 1.00 52.38 98 LYS A O 1
ATOM 778 N N . VAL A 1 99 ? 7.452 -17.859 -35.729 1.00 52.31 99 VAL A N 1
ATOM 779 C CA . VAL A 1 99 ? 6.904 -18.904 -36.589 1.00 52.31 99 VAL A CA 1
ATOM 780 C C . VAL A 1 99 ? 6.322 -18.155 -37.777 1.00 52.31 99 VAL A C 1
ATOM 782 O O . VAL A 1 99 ? 5.247 -17.570 -37.704 1.00 52.31 99 VAL A O 1
ATOM 785 N N . VAL A 1 100 ? 7.119 -18.051 -38.834 1.00 48.19 100 VAL A N 1
ATOM 786 C CA . VAL A 1 100 ? 6.610 -17.782 -40.168 1.00 48.19 100 VAL A CA 1
ATOM 787 C C . VAL A 1 100 ? 5.811 -19.018 -40.534 1.00 48.19 100 VAL A C 1
ATOM 789 O O . VAL A 1 100 ? 6.377 -20.104 -40.656 1.00 48.19 100 VAL A O 1
ATOM 792 N N . ASP A 1 101 ? 4.494 -18.854 -40.612 1.00 45.12 101 ASP A N 1
ATOM 793 C CA . ASP A 1 101 ? 3.606 -19.871 -41.155 1.00 45.12 101 ASP A CA 1
ATOM 794 C C . ASP A 1 101 ? 4.148 -20.304 -42.520 1.00 45.12 101 ASP A C 1
ATOM 796 O O . ASP A 1 101 ? 4.362 -19.469 -43.407 1.00 45.12 101 ASP A O 1
ATOM 800 N N . ALA A 1 102 ? 4.384 -21.605 -42.682 1.00 51.41 102 ALA A N 1
ATOM 801 C CA . ALA A 1 102 ? 4.896 -22.184 -43.923 1.00 51.41 102 ALA A CA 1
ATOM 802 C C . ALA A 1 102 ? 3.897 -22.065 -45.096 1.00 51.41 102 ALA A C 1
ATOM 804 O O . ALA A 1 102 ? 4.257 -22.366 -46.231 1.00 51.41 102 ALA A O 1
ATOM 805 N N . ASP A 1 103 ? 2.685 -21.561 -44.841 1.00 50.47 103 ASP A N 1
ATOM 806 C CA . ASP A 1 103 ? 1.598 -21.439 -45.815 1.00 50.47 103 ASP A CA 1
ATOM 807 C C . ASP A 1 103 ? 1.479 -20.053 -46.471 1.00 50.47 103 ASP A C 1
ATOM 809 O O . ASP A 1 103 ? 0.539 -19.803 -47.227 1.00 50.47 103 ASP A O 1
A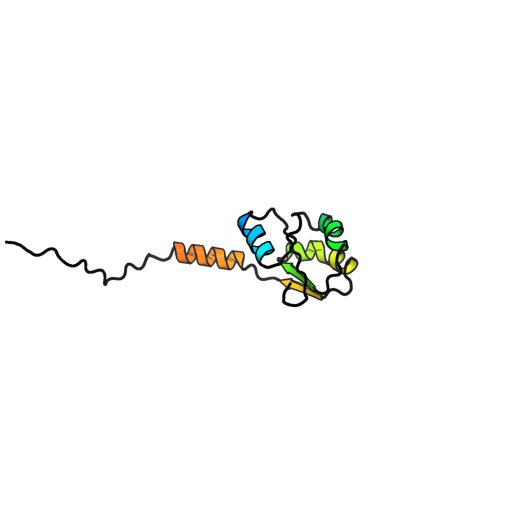TOM 813 N N . THR A 1 104 ? 2.450 -19.147 -46.290 1.00 49.31 104 THR A N 1
ATOM 814 C CA . THR A 1 104 ? 2.534 -17.959 -47.166 1.00 49.31 104 THR A CA 1
ATOM 815 C C . THR A 1 104 ? 3.171 -18.337 -48.508 1.00 49.31 104 THR A C 1
ATOM 817 O O . THR A 1 104 ? 4.285 -17.929 -48.834 1.00 49.31 104 THR A O 1
ATOM 820 N N . VAL A 1 105 ? 2.456 -19.125 -49.314 1.00 46.66 105 VAL A N 1
ATOM 821 C CA . VAL A 1 105 ? 2.693 -19.188 -50.759 1.00 46.66 105 VAL A CA 1
ATOM 822 C C . VAL A 1 105 ? 2.216 -17.858 -51.335 1.00 46.66 105 VAL A C 1
ATOM 824 O O . VAL A 1 105 ? 1.018 -17.589 -51.402 1.00 46.66 105 VAL A O 1
ATOM 827 N N . LEU A 1 106 ? 3.156 -16.998 -51.729 1.00 49.81 106 LEU A N 1
ATOM 828 C CA . LEU A 1 106 ? 2.840 -15.821 -52.535 1.00 49.81 106 LEU A CA 1
ATOM 829 C C . LEU A 1 106 ? 2.300 -16.301 -53.893 1.00 49.81 106 LEU A C 1
ATOM 831 O O . LEU A 1 106 ? 2.998 -17.044 -54.589 1.00 49.81 106 LEU A O 1
ATOM 835 N N . PRO A 1 107 ? 1.079 -15.913 -54.298 1.00 43.69 107 PRO A N 1
ATOM 836 C CA . PRO A 1 107 ? 0.563 -16.292 -55.598 1.00 43.69 107 PRO A CA 1
ATOM 837 C C . PRO A 1 107 ? 1.267 -15.478 -56.689 1.00 43.69 107 PRO A C 1
ATOM 839 O O . PRO A 1 107 ? 1.205 -14.251 -56.700 1.00 43.69 107 PRO A O 1
ATOM 842 N N . GLY A 1 108 ? 1.882 -16.184 -57.640 1.00 51.62 108 GLY A N 1
ATOM 843 C CA . GLY A 1 108 ? 2.156 -15.660 -58.976 1.00 51.62 108 GLY A CA 1
ATOM 844 C C . GLY A 1 108 ? 3.566 -15.121 -59.214 1.00 51.62 108 GLY A C 1
ATOM 845 O O . GLY A 1 108 ? 3.806 -13.920 -59.138 1.00 51.62 108 GLY A O 1
ATOM 846 N N . GLN A 1 109 ? 4.456 -15.995 -59.675 1.00 41.78 109 GLN A N 1
ATOM 847 C CA . GLN A 1 109 ? 5.353 -15.677 -60.788 1.00 41.78 109 GLN A CA 1
ATOM 848 C C . GLN A 1 109 ? 5.263 -16.872 -61.736 1.00 41.78 109 GLN A C 1
ATOM 850 O O . GLN A 1 109 ? 5.801 -17.943 -61.457 1.00 41.78 109 GLN A O 1
ATOM 855 N N . GLY A 1 110 ? 4.451 -16.711 -62.782 1.00 38.81 110 GLY A N 1
ATOM 856 C CA . GLY A 1 110 ? 4.380 -17.660 -63.879 1.00 38.81 110 GLY A CA 1
ATOM 857 C C . GLY A 1 110 ? 5.737 -17.739 -64.565 1.00 38.81 110 GLY A C 1
ATOM 858 O O . GLY A 1 110 ? 6.433 -16.737 -64.714 1.00 38.81 110 GLY A O 1
ATOM 859 N N . THR A 1 111 ? 6.115 -18.952 -64.941 1.00 46.19 111 THR A N 1
ATOM 860 C CA . THR A 1 111 ? 7.120 -19.178 -65.969 1.00 46.19 111 THR A CA 1
ATOM 861 C C . THR A 1 111 ? 6.527 -18.722 -67.296 1.00 46.19 111 THR A C 1
ATOM 863 O O . THR A 1 111 ? 5.662 -19.416 -67.829 1.00 46.19 111 THR A O 1
ATOM 866 N N . ASP A 1 112 ? 6.981 -17.580 -67.799 1.00 45.09 112 ASP A N 1
ATOM 867 C CA . ASP A 1 112 ? 6.891 -17.279 -69.223 1.00 45.09 112 ASP A CA 1
ATOM 868 C C . ASP A 1 112 ? 8.255 -17.590 -69.860 1.00 45.09 112 ASP A C 1
ATOM 870 O O . ASP A 1 112 ? 9.265 -16.986 -69.497 1.00 45.09 112 ASP A O 1
ATOM 874 N N . GLU A 1 113 ? 8.187 -18.578 -70.760 1.00 40.88 113 GLU A N 1
ATOM 875 C CA . GLU A 1 113 ? 9.067 -18.960 -71.888 1.00 40.88 113 GLU A CA 1
ATOM 876 C C . GLU A 1 113 ? 10.522 -19.407 -71.646 1.00 40.88 113 GLU A C 1
ATOM 878 O O . GLU A 1 113 ? 11.410 -18.592 -71.314 1.00 40.88 113 GLU A O 1
#